Protein AF-A0A563DXZ1-F1 (afdb_monomer)

Structure (mmCIF, N/CA/C/O backbone):
data_AF-A0A563DXZ1-F1
#
_entry.id   AF-A0A563DXZ1-F1
#
loop_
_atom_site.group_PDB
_atom_site.id
_atom_site.type_symbol
_atom_site.label_atom_id
_atom_site.label_alt_id
_atom_site.label_comp_id
_atom_site.label_asym_id
_atom_site.label_entity_id
_atom_site.label_seq_id
_atom_site.pdbx_PDB_ins_code
_atom_site.Cartn_x
_atom_site.Cartn_y
_atom_site.Cartn_z
_atom_site.occupancy
_atom_site.B_iso_or_equiv
_atom_site.auth_seq_id
_atom_site.auth_comp_id
_atom_site.auth_asym_id
_atom_site.auth_atom_id
_atom_site.pdbx_PDB_model_num
ATOM 1 N N . MET A 1 1 ? -11.165 42.231 35.401 1.00 38.28 1 MET A N 1
ATOM 2 C CA . MET A 1 1 ? -12.003 41.181 34.777 1.00 38.28 1 MET A CA 1
ATOM 3 C C . MET A 1 1 ? -12.824 41.811 33.664 1.00 38.28 1 MET A C 1
ATOM 5 O O . MET A 1 1 ? -13.163 42.976 33.839 1.00 38.28 1 MET A O 1
ATOM 9 N N . PRO A 1 2 ? -13.247 41.062 32.632 1.00 51.25 2 PRO A N 1
ATOM 10 C CA . PRO A 1 2 ? -12.665 39.849 32.038 1.00 51.25 2 PRO A CA 1
ATOM 11 C C . PRO A 1 2 ? -12.010 40.257 30.677 1.00 51.25 2 PRO A C 1
ATOM 13 O O . PRO A 1 2 ? -11.579 41.401 30.588 1.00 51.25 2 PRO A O 1
ATOM 16 N N . SER A 1 3 ? -11.767 39.468 29.620 1.00 45.84 3 SER A N 1
ATOM 17 C CA . SER A 1 3 ? -11.986 38.044 29.309 1.00 45.84 3 SER A CA 1
ATOM 18 C C . SER A 1 3 ? -10.831 37.506 28.436 1.00 45.84 3 SER A C 1
ATOM 20 O O . SER A 1 3 ? -10.206 38.265 27.702 1.00 45.84 3 SER A O 1
ATOM 22 N N . SER A 1 4 ? -10.603 36.188 28.429 1.00 60.31 4 SER A N 1
ATOM 23 C CA . SER A 1 4 ? -9.683 35.483 27.513 1.00 60.31 4 SER A CA 1
ATOM 24 C C . SER A 1 4 ? -10.476 34.691 26.465 1.00 60.31 4 SER A C 1
ATOM 26 O O . SER A 1 4 ? -11.254 33.826 26.856 1.00 60.31 4 SER A O 1
ATOM 28 N N . TRP A 1 5 ? -10.350 35.010 25.167 1.00 53.88 5 TRP A N 1
ATOM 29 C CA . TRP A 1 5 ? -11.161 34.392 24.088 1.00 53.88 5 TRP A CA 1
ATOM 30 C C . TRP A 1 5 ? -10.350 33.904 22.866 1.00 53.88 5 TRP A C 1
ATOM 32 O O . TRP A 1 5 ? -10.922 33.321 21.952 1.00 53.88 5 TRP A O 1
ATOM 42 N N . ARG A 1 6 ? -9.020 34.087 22.821 1.00 53.34 6 ARG A N 1
ATOM 43 C CA . ARG A 1 6 ? -8.163 33.564 21.729 1.00 53.34 6 ARG A CA 1
ATOM 44 C C . ARG A 1 6 ? -7.495 32.251 22.132 1.00 53.34 6 ARG A C 1
ATOM 46 O O . ARG A 1 6 ? -6.278 32.150 22.229 1.00 53.34 6 ARG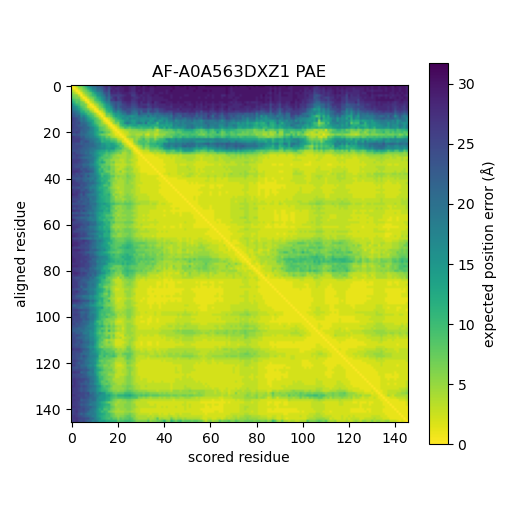 A O 1
ATOM 53 N N . SER A 1 7 ? -8.348 31.267 22.393 1.00 48.84 7 SER A N 1
ATOM 54 C CA . SER A 1 7 ? -7.990 29.891 22.721 1.00 48.84 7 SER A CA 1
ATOM 55 C C . SER A 1 7 ? -8.317 28.991 21.526 1.00 48.84 7 SER A C 1
ATOM 57 O O . SER A 1 7 ? -9.420 29.071 20.999 1.00 48.84 7 SER A O 1
ATOM 59 N N . TRP A 1 8 ? -7.369 28.139 21.128 1.00 49.16 8 TRP A N 1
ATOM 60 C CA . TRP A 1 8 ? -7.584 26.965 20.268 1.00 49.16 8 TRP A CA 1
ATOM 61 C C . TRP A 1 8 ? -8.259 27.179 18.899 1.00 49.16 8 TRP A C 1
ATOM 63 O O . TRP A 1 8 ? -9.400 26.793 18.663 1.00 49.16 8 TRP A O 1
ATOM 73 N N . LEU A 1 9 ? -7.451 27.608 17.927 1.00 45.09 9 LEU A N 1
ATOM 74 C CA . LEU A 1 9 ? -7.487 26.978 16.607 1.00 45.09 9 LEU A CA 1
ATOM 75 C C . LEU A 1 9 ? -6.226 26.113 16.487 1.00 45.09 9 LEU A C 1
ATOM 77 O O . LEU A 1 9 ? -5.134 26.685 16.421 1.00 45.09 9 LEU A O 1
ATOM 81 N N . PRO A 1 10 ? -6.314 24.768 16.474 1.00 44.62 10 PRO A N 1
ATOM 82 C CA . PRO A 1 10 ? -5.196 23.979 15.987 1.00 44.62 10 PRO A CA 1
ATOM 83 C C . PRO A 1 10 ? -4.994 24.363 14.518 1.00 44.62 10 PRO A C 1
ATOM 85 O O . PRO A 1 10 ? -5.920 24.253 13.712 1.00 44.62 10 PRO A O 1
ATOM 88 N N . GLY A 1 11 ? -3.795 24.845 14.171 1.00 46.75 11 GLY A N 1
ATOM 89 C CA . GLY A 1 11 ? -3.411 25.015 12.768 1.00 46.75 11 GLY A CA 1
ATOM 90 C C . GLY A 1 11 ? -3.603 23.694 12.010 1.00 46.75 11 GLY A C 1
ATOM 91 O O . GLY A 1 11 ? -3.630 22.644 12.656 1.00 46.75 11 GLY A O 1
ATOM 92 N N . PRO A 1 12 ? -3.771 23.714 10.675 1.00 45.41 12 PRO A N 1
ATOM 93 C CA . PRO A 1 12 ? -4.142 22.528 9.908 1.00 45.41 12 PRO A CA 1
ATOM 94 C C . PRO A 1 12 ? -3.159 21.383 10.179 1.00 45.41 12 PRO A C 1
ATOM 96 O O . PRO A 1 12 ? -2.039 21.375 9.674 1.00 45.41 12 PRO A O 1
ATOM 99 N N . GLN A 1 13 ? -3.597 20.418 10.997 1.00 58.09 13 GLN A N 1
ATOM 100 C CA . GLN A 1 13 ? -2.780 19.289 11.469 1.00 58.09 13 GLN A CA 1
ATOM 101 C C . GLN A 1 13 ? -2.365 18.367 10.310 1.00 58.09 13 GLN A C 1
ATOM 103 O O . GLN A 1 13 ? -1.432 17.578 10.427 1.00 58.09 13 GLN A O 1
ATOM 108 N N . HIS A 1 14 ? -3.038 18.529 9.172 1.00 52.22 14 HIS A N 1
ATOM 109 C CA . HIS A 1 14 ? -2.765 17.894 7.899 1.00 52.22 14 HIS A CA 1
ATOM 110 C C . HIS A 1 14 ? -2.676 19.021 6.861 1.00 52.22 14 HIS A C 1
ATOM 112 O O . HIS A 1 14 ? -3.649 19.749 6.652 1.00 52.22 14 HIS A O 1
ATOM 118 N N . GLY A 1 15 ? -1.501 19.204 6.250 1.00 55.59 15 GLY A N 1
ATOM 119 C CA . GLY A 1 15 ? -1.310 20.164 5.156 1.00 55.59 15 GLY A CA 1
ATOM 120 C C . GLY A 1 15 ? -2.054 19.742 3.882 1.00 55.59 15 GLY A C 1
ATOM 121 O O . GLY A 1 15 ? -2.832 18.791 3.894 1.00 55.59 15 GLY A O 1
ATOM 122 N N . ALA A 1 16 ? -1.802 20.407 2.752 1.00 55.25 16 ALA A N 1
ATOM 123 C CA . ALA A 1 16 ? -2.338 19.941 1.469 1.00 55.25 16 ALA A CA 1
ATOM 124 C C . ALA A 1 16 ? -1.899 18.489 1.189 1.00 55.25 16 ALA A C 1
ATOM 126 O O . ALA A 1 16 ? -0.722 18.160 1.367 1.00 55.25 16 ALA A O 1
ATOM 127 N N . ALA A 1 17 ? -2.838 17.636 0.766 1.00 54.28 17 ALA A N 1
ATOM 128 C CA . ALA A 1 17 ? -2.546 16.260 0.373 1.00 54.28 17 ALA A CA 1
ATOM 129 C C . ALA A 1 17 ? -1.513 16.251 -0.766 1.00 54.28 17 ALA A C 1
ATOM 131 O O . ALA A 1 17 ? -1.605 17.042 -1.708 1.00 54.28 17 ALA A O 1
ATOM 132 N N . ARG A 1 18 ? -0.501 15.383 -0.669 1.00 60.47 18 ARG A N 1
ATOM 133 C CA . ARG A 1 18 ? 0.578 15.277 -1.662 1.00 60.47 18 ARG A CA 1
ATOM 134 C C . ARG A 1 18 ? 0.446 13.946 -2.394 1.00 60.47 18 ARG A C 1
ATOM 136 O O . ARG A 1 18 ? 0.617 12.897 -1.786 1.00 60.47 18 ARG A O 1
ATOM 143 N N . GLY A 1 19 ? 0.163 14.003 -3.694 1.00 66.75 19 GLY A N 1
ATOM 144 C CA . GLY A 1 19 ? 0.018 12.833 -4.567 1.00 66.75 19 GLY A CA 1
ATOM 145 C C . GLY A 1 19 ? -1.438 12.493 -4.885 1.00 66.75 19 GLY A C 1
ATOM 146 O O . GLY A 1 19 ? -1.845 12.622 -6.034 1.00 66.75 19 GLY A O 1
ATOM 147 N N . MET A 1 20 ? -2.228 12.101 -3.882 1.00 73.12 20 MET A N 1
ATOM 148 C CA . MET A 1 20 ? -3.626 11.683 -4.055 1.00 73.12 20 MET A CA 1
ATOM 149 C C . MET A 1 20 ? -4.519 12.273 -2.959 1.00 73.12 20 MET A C 1
ATOM 151 O O . MET A 1 20 ? -4.123 12.338 -1.798 1.00 73.12 20 MET A O 1
ATOM 155 N N . ALA A 1 21 ? -5.740 12.662 -3.329 1.00 79.56 21 ALA A N 1
ATOM 156 C CA . ALA A 1 21 ? -6.805 13.016 -2.399 1.00 79.56 21 ALA A CA 1
ATOM 157 C C . ALA A 1 21 ? -8.110 12.345 -2.842 1.00 79.56 21 ALA A C 1
ATOM 159 O O . ALA A 1 21 ? -8.436 12.348 -4.030 1.00 79.56 21 ALA A O 1
ATOM 160 N N . VAL A 1 22 ? -8.849 11.783 -1.890 1.00 77.25 22 VAL A N 1
ATOM 161 C CA . VAL A 1 22 ? -10.132 11.113 -2.103 1.00 77.25 22 VAL A CA 1
ATOM 162 C C . VAL A 1 22 ? -11.221 11.882 -1.360 1.00 77.25 22 VAL A C 1
ATOM 164 O O . VAL A 1 22 ? -11.110 12.125 -0.159 1.00 77.25 22 VAL A O 1
ATOM 167 N N . PHE A 1 23 ? -12.291 12.245 -2.066 1.00 74.88 23 PHE A N 1
ATOM 168 C CA . PHE A 1 23 ? -13.436 12.959 -1.504 1.00 74.88 23 PHE A CA 1
ATOM 169 C C . PHE A 1 23 ? -14.735 12.231 -1.846 1.00 74.88 23 PHE A C 1
ATOM 171 O O . PHE A 1 23 ? -14.958 11.853 -2.994 1.00 74.88 23 PHE A O 1
ATOM 178 N N . GLY A 1 24 ? -15.596 12.055 -0.844 1.00 67.19 24 GLY A N 1
ATOM 179 C CA . GLY A 1 24 ? -16.946 11.519 -1.021 1.00 67.19 24 GLY A CA 1
ATOM 180 C C . GLY A 1 24 ? -17.979 12.637 -1.190 1.00 67.19 24 GLY A C 1
ATOM 181 O O . GLY A 1 24 ? -17.675 13.791 -0.874 1.00 67.19 24 GLY A O 1
ATOM 182 N N . PRO A 1 25 ? -19.226 12.316 -1.590 1.00 59.41 25 PRO A N 1
ATOM 183 C CA . PRO A 1 25 ? -20.311 13.299 -1.721 1.00 59.41 25 PRO A CA 1
ATOM 184 C C . PRO A 1 25 ? -20.564 14.122 -0.446 1.00 59.41 25 PRO A C 1
ATOM 186 O O . PRO A 1 25 ? -21.023 15.258 -0.517 1.00 59.41 25 PRO A O 1
ATOM 189 N N . SER A 1 26 ? -20.230 13.554 0.716 1.00 63.31 26 SER A N 1
ATOM 190 C CA . SER A 1 26 ? -20.397 14.150 2.047 1.00 63.31 26 SER A CA 1
ATOM 191 C C . SER A 1 26 ? -19.119 14.798 2.608 1.00 63.31 26 SER A C 1
ATOM 193 O O . SER A 1 26 ? -19.076 15.128 3.790 1.00 63.31 26 SER A O 1
ATOM 195 N N . GLY A 1 27 ? -18.036 14.892 1.824 1.00 63.78 27 GLY A N 1
ATOM 196 C CA . GLY A 1 27 ? -16.708 15.322 2.296 1.00 63.78 27 GLY A CA 1
ATOM 197 C C . GLY A 1 27 ? -15.949 14.286 3.144 1.00 63.78 27 GLY A C 1
ATOM 198 O O . GLY A 1 27 ? -14.798 14.511 3.502 1.00 63.78 27 GLY A O 1
ATOM 199 N N . ASN A 1 28 ? -16.563 13.136 3.425 1.00 66.38 28 ASN A N 1
ATOM 200 C CA . ASN A 1 28 ? -15.958 11.975 4.073 1.00 66.38 28 ASN A CA 1
ATOM 201 C C . ASN A 1 28 ? -16.244 10.732 3.215 1.00 66.38 28 ASN A C 1
ATOM 203 O O . ASN A 1 28 ? -17.338 10.615 2.659 1.00 66.38 28 ASN A O 1
ATOM 207 N N . VAL A 1 29 ? -15.276 9.821 3.120 1.00 79.88 29 VAL A N 1
ATOM 208 C CA . VAL A 1 29 ? -15.430 8.500 2.493 1.00 79.88 29 VAL A CA 1
ATOM 209 C C . VAL A 1 29 ? -15.278 7.469 3.600 1.00 79.88 29 VAL A C 1
ATOM 211 O O . VAL A 1 29 ? -14.321 7.541 4.373 1.00 79.88 29 VAL A O 1
ATOM 214 N N . ASP A 1 30 ? -16.225 6.539 3.715 1.00 88.00 30 ASP A N 1
ATOM 215 C CA . ASP A 1 30 ? -16.110 5.485 4.720 1.00 88.00 30 ASP A CA 1
ATOM 216 C C . ASP A 1 30 ? -14.970 4.502 4.398 1.00 88.00 30 ASP A C 1
ATOM 218 O O . ASP A 1 30 ? -14.427 4.454 3.290 1.00 88.00 30 ASP A O 1
ATOM 222 N N . SER A 1 31 ? -14.583 3.721 5.404 1.00 89.00 31 SER A N 1
ATOM 223 C CA . SER A 1 31 ? -13.443 2.812 5.318 1.00 89.00 31 SER A CA 1
ATOM 224 C C . SER A 1 31 ? -13.630 1.675 4.312 1.00 89.00 31 SER A C 1
ATOM 226 O O . SER A 1 31 ? -12.632 1.171 3.807 1.00 89.00 31 SER A O 1
ATOM 228 N N . ALA A 1 32 ? -14.869 1.267 4.013 1.00 89.94 32 ALA A N 1
ATOM 229 C CA . ALA A 1 32 ? -15.154 0.196 3.060 1.00 89.94 32 ALA A CA 1
ATOM 230 C C . ALA A 1 32 ? -15.087 0.711 1.616 1.00 89.94 32 ALA A C 1
ATOM 232 O O . ALA A 1 32 ? -14.444 0.085 0.777 1.00 89.94 32 ALA A O 1
ATOM 233 N N . GLN A 1 33 ? -15.652 1.893 1.348 1.00 90.62 33 GLN A N 1
ATOM 234 C CA . GLN A 1 33 ? -15.497 2.585 0.064 1.00 90.62 33 GLN A CA 1
ATOM 235 C C . GLN A 1 33 ? -14.026 2.920 -0.234 1.00 90.62 33 GLN A C 1
ATOM 237 O O . GLN A 1 33 ? -13.580 2.762 -1.368 1.00 90.62 33 GLN A O 1
ATOM 242 N N . LEU A 1 34 ? -13.249 3.340 0.774 1.00 92.44 34 LEU A N 1
ATOM 243 C CA . LEU A 1 34 ? -11.802 3.529 0.614 1.00 92.44 34 LEU A CA 1
ATOM 244 C C . LEU A 1 34 ? -11.065 2.208 0.375 1.00 92.44 34 LEU A C 1
ATOM 246 O O . LEU A 1 34 ? -10.171 2.175 -0.464 1.00 92.44 34 LEU A O 1
ATOM 250 N N . PHE A 1 35 ? -11.422 1.132 1.081 1.00 93.75 35 PHE A N 1
ATOM 251 C CA . PHE A 1 35 ? -10.795 -0.177 0.885 1.00 93.75 35 PHE A CA 1
ATOM 252 C C . PHE A 1 35 ? -10.998 -0.705 -0.537 1.00 93.75 35 PHE A C 1
ATOM 254 O O . PHE A 1 35 ? -10.020 -1.087 -1.175 1.00 93.75 35 PHE A O 1
ATOM 261 N N . ASP A 1 36 ? -12.230 -0.658 -1.051 1.00 92.31 36 ASP A N 1
ATOM 262 C CA . ASP A 1 36 ? -12.529 -1.023 -2.439 1.00 92.31 36 ASP A CA 1
ATOM 263 C C . ASP A 1 36 ? -11.732 -0.146 -3.417 1.00 92.31 36 ASP A C 1
ATOM 265 O O . ASP A 1 36 ? -10.935 -0.654 -4.207 1.00 92.31 36 ASP A O 1
ATOM 269 N N . LEU A 1 37 ? -11.839 1.183 -3.287 1.00 92.12 37 LEU A N 1
ATOM 270 C CA . LEU A 1 37 ? -11.168 2.129 -4.179 1.00 92.12 37 LEU A CA 1
ATOM 271 C C . LEU A 1 37 ? -9.645 1.928 -4.237 1.00 92.12 37 LEU A C 1
ATOM 273 O O . LEU A 1 37 ? -9.082 1.929 -5.334 1.00 92.12 37 LEU A O 1
ATOM 277 N N . MET A 1 38 ? -8.992 1.772 -3.081 1.00 92.69 38 MET A N 1
ATOM 278 C CA . MET A 1 38 ? -7.539 1.606 -2.981 1.00 92.69 38 MET A CA 1
ATOM 279 C C . MET A 1 38 ? -7.083 0.190 -3.367 1.00 92.69 38 MET A C 1
ATOM 281 O O . MET A 1 38 ? -5.984 0.030 -3.892 1.00 92.69 38 MET A O 1
ATOM 285 N N . GLY A 1 39 ? -7.913 -0.837 -3.146 1.00 91.31 39 GLY A N 1
ATOM 286 C CA . GLY A 1 39 ? -7.576 -2.240 -3.401 1.00 91.31 39 GLY A CA 1
ATOM 287 C C . GLY A 1 39 ? -7.641 -2.682 -4.864 1.00 91.31 39 GLY A C 1
ATOM 288 O O . GLY A 1 39 ? -7.038 -3.708 -5.200 1.00 91.31 39 GLY A O 1
ATOM 289 N N . ARG A 1 40 ? -8.309 -1.912 -5.740 1.00 92.88 40 ARG A N 1
ATOM 290 C CA . ARG A 1 40 ? -8.429 -2.236 -7.175 1.00 92.88 40 ARG A CA 1
ATOM 291 C C . ARG A 1 40 ? -7.066 -2.441 -7.842 1.00 92.88 40 ARG A C 1
ATOM 293 O O . ARG A 1 40 ? -6.852 -3.503 -8.423 1.00 92.88 40 ARG A O 1
ATOM 300 N N . CYS A 1 41 ? -6.147 -1.476 -7.698 1.00 94.81 41 CYS A N 1
ATOM 301 C CA . CYS A 1 41 ? -4.754 -1.552 -8.177 1.00 94.81 41 CYS A CA 1
ATOM 302 C C . CYS A 1 41 ? -4.630 -2.166 -9.591 1.00 94.81 41 CYS A C 1
ATOM 304 O O . CYS A 1 41 ? -3.915 -3.147 -9.807 1.00 94.81 41 CYS A O 1
ATOM 306 N N . GLU A 1 42 ? -5.415 -1.647 -10.539 1.00 93.81 4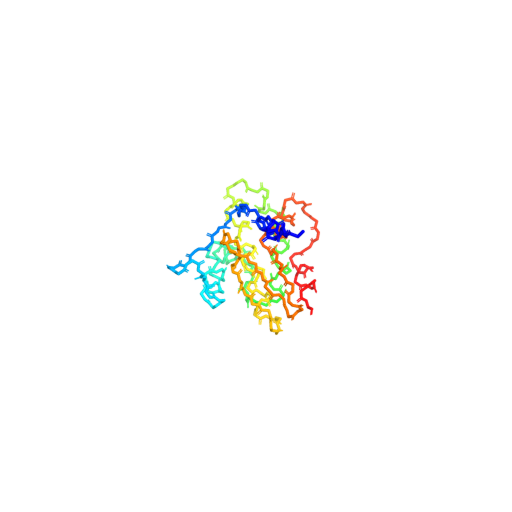2 GLU A N 1
ATOM 307 C CA . GLU A 1 42 ? -5.650 -2.291 -11.836 1.00 93.81 42 GLU A CA 1
ATOM 308 C C . GLU A 1 42 ? -4.384 -2.357 -12.699 1.00 93.81 42 GLU A C 1
ATOM 310 O O . GLU A 1 42 ? -4.125 -3.389 -13.321 1.00 93.81 42 GLU A O 1
ATOM 315 N N . ALA A 1 43 ? -3.562 -1.302 -12.714 1.00 92.94 43 ALA A N 1
ATOM 316 C CA . ALA A 1 43 ? -2.342 -1.267 -13.518 1.00 92.94 43 ALA A CA 1
ATOM 317 C C . ALA A 1 43 ? -1.236 -2.164 -12.933 1.00 92.94 43 ALA A C 1
ATOM 319 O O . ALA A 1 43 ? -0.506 -2.811 -13.685 1.00 92.94 43 ALA A O 1
ATOM 320 N N . LEU A 1 44 ? -1.134 -2.240 -11.606 1.00 95.12 44 LEU A N 1
ATOM 321 C CA . LEU A 1 44 ? -0.194 -3.068 -10.861 1.00 95.12 44 LEU A CA 1
ATOM 322 C C . LEU A 1 44 ? -0.575 -4.545 -10.957 1.00 95.12 44 LEU A C 1
ATOM 324 O O . LEU A 1 44 ? 0.294 -5.369 -11.224 1.00 95.12 44 LEU A O 1
ATOM 328 N N . ARG A 1 45 ? -1.863 -4.890 -10.816 1.00 95.44 45 ARG A N 1
ATOM 329 C CA . ARG A 1 45 ? -2.354 -6.262 -11.033 1.00 95.44 45 ARG A CA 1
ATOM 330 C C . ARG A 1 45 ? -2.242 -6.678 -12.501 1.00 95.44 45 ARG A C 1
ATOM 332 O O . ARG A 1 45 ? -1.934 -7.836 -12.774 1.00 95.44 45 ARG A O 1
ATOM 339 N N . ALA A 1 46 ? -2.434 -5.764 -13.457 1.00 94.88 46 ALA A N 1
ATOM 340 C CA . ALA A 1 46 ? -2.149 -6.039 -14.865 1.00 94.88 46 ALA A CA 1
ATOM 341 C C . ALA A 1 46 ? -0.659 -6.355 -15.072 1.00 94.88 46 ALA A C 1
ATOM 343 O O . ALA A 1 46 ? -0.336 -7.466 -15.490 1.00 94.88 46 ALA A O 1
ATOM 344 N N . TRP A 1 47 ? 0.226 -5.435 -14.671 1.00 94.50 47 TRP A N 1
ATOM 345 C CA . TRP A 1 47 ? 1.678 -5.589 -14.763 1.00 94.50 47 TRP A CA 1
ATOM 346 C C . TRP A 1 47 ? 2.176 -6.868 -14.069 1.00 94.50 47 TRP A C 1
ATOM 348 O O . TRP A 1 47 ? 2.977 -7.602 -14.643 1.00 94.50 47 TRP A O 1
ATOM 358 N N . ALA A 1 48 ? 1.666 -7.183 -12.876 1.00 94.44 48 ALA A N 1
ATOM 359 C CA . ALA A 1 48 ? 2.076 -8.351 -12.105 1.00 94.44 48 ALA A CA 1
ATOM 360 C C . ALA A 1 48 ? 1.770 -9.668 -12.831 1.00 94.44 48 ALA A C 1
ATOM 362 O O . ALA A 1 48 ? 2.651 -10.523 -12.925 1.00 94.44 48 ALA A O 1
ATOM 363 N N . ARG A 1 49 ? 0.571 -9.809 -13.422 1.00 95.12 49 ARG A N 1
ATOM 364 C CA . ARG A 1 49 ? 0.224 -10.980 -14.251 1.00 95.12 49 ARG A CA 1
ATOM 365 C C . ARG A 1 49 ? 1.166 -11.117 -15.445 1.00 95.12 49 ARG A C 1
ATOM 367 O O . ARG A 1 49 ? 1.661 -12.212 -15.692 1.00 95.12 49 ARG A O 1
ATOM 374 N N . ASP A 1 50 ? 1.448 -10.012 -16.134 1.00 94.25 50 ASP A N 1
ATOM 375 C CA . ASP A 1 50 ? 2.310 -9.998 -17.323 1.00 94.25 50 ASP A CA 1
ATOM 376 C C . ASP A 1 50 ? 3.777 -10.352 -16.986 1.00 94.25 50 ASP A C 1
ATOM 378 O O . ASP A 1 50 ? 4.504 -10.860 -17.837 1.00 94.25 50 ASP A O 1
ATOM 382 N N . HIS A 1 51 ? 4.206 -10.138 -15.734 1.00 91.81 51 HIS A N 1
ATOM 383 C CA . HIS A 1 51 ? 5.577 -10.366 -15.251 1.00 91.81 51 HIS A CA 1
ATOM 384 C C . HIS A 1 51 ? 5.723 -11.567 -14.293 1.00 91.81 51 HIS A C 1
ATOM 386 O O . HIS A 1 51 ? 6.793 -11.757 -13.696 1.00 91.81 51 HIS A O 1
ATOM 392 N N . GLY A 1 52 ? 4.671 -12.380 -14.137 1.00 93.44 52 GLY A N 1
ATOM 393 C CA . GLY A 1 52 ? 4.668 -13.591 -13.308 1.00 93.44 52 GLY A CA 1
ATOM 394 C C . GLY A 1 52 ? 4.748 -13.347 -11.795 1.00 93.44 52 GLY A C 1
ATOM 395 O O . GLY A 1 52 ? 5.265 -14.197 -11.074 1.00 93.44 52 GLY A O 1
ATOM 396 N N . VAL A 1 53 ? 4.279 -12.195 -11.310 1.00 94.25 53 VAL A N 1
ATOM 397 C CA . VAL A 1 53 ? 4.215 -11.847 -9.880 1.00 94.25 53 VAL A CA 1
ATOM 398 C C . VAL A 1 53 ? 2.813 -12.151 -9.345 1.00 94.25 53 VAL A C 1
ATOM 400 O O . VAL A 1 53 ? 1.812 -11.731 -9.925 1.00 94.25 53 VAL A O 1
ATOM 403 N N . VAL A 1 54 ? 2.730 -12.873 -8.225 1.00 95.19 54 VAL A N 1
ATOM 404 C CA . VAL A 1 54 ? 1.455 -13.205 -7.570 1.00 95.19 54 VAL A CA 1
ATOM 405 C C . VAL A 1 54 ? 1.075 -12.099 -6.587 1.00 95.19 54 VAL A C 1
ATOM 407 O O . VAL A 1 54 ? 1.805 -11.837 -5.635 1.00 95.19 54 VAL A O 1
ATOM 410 N N . LEU A 1 55 ? -0.084 -11.475 -6.814 1.00 96.56 55 LEU A N 1
ATOM 411 C CA . LEU A 1 55 ? -0.696 -10.489 -5.920 1.00 96.56 55 LEU A CA 1
ATOM 412 C C . LEU A 1 55 ? -2.018 -11.048 -5.377 1.00 96.56 55 LEU A C 1
ATOM 414 O O . LEU A 1 55 ? -3.069 -10.893 -6.001 1.00 96.56 55 LEU A O 1
ATOM 418 N N . ASP A 1 56 ? -1.931 -11.748 -4.245 1.00 96.31 56 ASP A N 1
ATOM 419 C CA . ASP A 1 56 ? -3.023 -12.469 -3.572 1.00 96.31 56 ASP A CA 1
ATOM 420 C C . ASP A 1 56 ? -3.544 -11.761 -2.306 1.00 96.31 56 ASP A C 1
ATOM 422 O O . ASP A 1 56 ? -4.250 -12.361 -1.498 1.00 96.31 56 ASP A O 1
ATOM 426 N N . ASP A 1 57 ? -3.170 -10.492 -2.120 1.00 96.56 57 ASP A N 1
ATOM 427 C CA . ASP A 1 57 ? -3.505 -9.652 -0.966 1.00 96.56 57 ASP A CA 1
ATOM 428 C C . ASP A 1 57 ? -3.001 -10.200 0.397 1.00 96.56 57 ASP A C 1
ATOM 430 O O . ASP A 1 57 ? -3.369 -9.691 1.461 1.00 96.56 57 ASP A O 1
ATOM 434 N N . THR A 1 58 ? -2.086 -11.183 0.387 1.00 96.56 58 THR A N 1
ATOM 435 C CA . THR A 1 58 ? -1.379 -11.687 1.581 1.00 96.56 58 THR A CA 1
ATOM 436 C C . THR A 1 58 ? -0.037 -10.973 1.807 1.00 96.56 58 THR A C 1
ATOM 438 O O . THR A 1 58 ? 0.539 -10.417 0.865 1.00 96.56 58 THR A O 1
ATOM 441 N N . PRO A 1 59 ? 0.560 -11.042 3.015 1.00 96.50 59 PRO A N 1
ATOM 442 C CA . PRO A 1 59 ? 1.887 -10.475 3.276 1.00 96.50 59 PRO A CA 1
ATOM 443 C C . PRO A 1 59 ? 3.007 -11.087 2.422 1.00 96.50 59 PRO A C 1
ATOM 445 O O . PRO A 1 59 ? 4.014 -10.425 2.182 1.00 96.50 59 PRO A O 1
ATOM 448 N N . GLY A 1 60 ? 2.837 -12.323 1.929 1.00 95.62 60 GLY A N 1
ATOM 449 C CA . GLY A 1 60 ? 3.817 -12.986 1.063 1.00 95.62 60 GLY A CA 1
ATOM 450 C C . GLY A 1 60 ? 3.978 -12.293 -0.293 1.00 95.62 60 GLY A C 1
ATOM 451 O O . GLY A 1 60 ? 5.098 -12.144 -0.782 1.00 95.62 60 GLY A O 1
ATOM 452 N N . SER A 1 61 ? 2.881 -11.781 -0.858 1.00 96.19 61 SER A N 1
ATOM 453 C CA . SER A 1 61 ? 2.902 -11.045 -2.130 1.00 96.19 61 SER A CA 1
ATOM 454 C C . SER A 1 61 ? 3.740 -9.760 -2.095 1.00 96.19 61 SER A C 1
ATOM 456 O O . SER A 1 61 ? 4.288 -9.357 -3.120 1.00 96.19 61 SER A O 1
ATOM 458 N N . LEU A 1 62 ? 3.902 -9.134 -0.920 1.00 96.69 62 LEU A N 1
ATOM 459 C CA . LEU A 1 62 ? 4.735 -7.938 -0.765 1.00 96.69 62 LEU A CA 1
ATOM 460 C C . LEU A 1 62 ? 6.212 -8.240 -1.038 1.00 96.69 62 LEU A C 1
ATOM 462 O O . LEU A 1 62 ? 6.875 -7.435 -1.685 1.00 96.69 62 LEU A O 1
ATOM 466 N N . ALA A 1 63 ? 6.707 -9.409 -0.618 1.00 92.44 63 ALA A N 1
ATOM 467 C CA . ALA A 1 63 ? 8.085 -9.823 -0.875 1.00 92.44 63 ALA A CA 1
ATOM 468 C C . ALA A 1 63 ? 8.336 -10.069 -2.375 1.00 92.44 63 ALA A C 1
ATOM 470 O O . ALA A 1 63 ? 9.316 -9.570 -2.923 1.00 92.44 63 ALA A O 1
ATOM 471 N N . GLY A 1 64 ? 7.410 -10.750 -3.061 1.00 92.00 64 GLY A N 1
ATOM 472 C CA . GLY A 1 64 ? 7.486 -10.947 -4.516 1.00 92.00 64 GLY A CA 1
ATOM 473 C C . GLY A 1 64 ? 7.372 -9.644 -5.321 1.00 92.00 64 GLY A C 1
ATOM 474 O O . GLY A 1 64 ? 7.873 -9.558 -6.442 1.00 92.00 64 GLY A O 1
ATOM 475 N N . LEU A 1 65 ? 6.748 -8.608 -4.749 1.00 93.56 65 LEU A N 1
ATOM 476 C CA . LEU A 1 65 ? 6.724 -7.267 -5.326 1.00 93.56 65 LEU A CA 1
ATOM 477 C C . LEU A 1 65 ? 8.034 -6.502 -5.051 1.00 93.56 65 LEU A C 1
ATOM 479 O O . LEU A 1 65 ? 8.580 -5.909 -5.982 1.00 93.56 65 LEU A O 1
ATOM 483 N N . ASP A 1 66 ? 8.577 -6.562 -3.827 1.00 92.94 66 ASP A N 1
ATOM 484 C CA . ASP A 1 66 ? 9.884 -5.984 -3.459 1.00 92.94 66 ASP A CA 1
ATOM 485 C C . ASP A 1 66 ? 11.016 -6.464 -4.395 1.00 92.94 66 ASP A C 1
ATOM 487 O O . ASP A 1 66 ? 11.830 -5.646 -4.819 1.00 92.94 66 ASP A O 1
ATOM 491 N N . GLU A 1 67 ? 11.026 -7.743 -4.798 1.00 90.88 67 GLU A N 1
ATOM 492 C CA . GLU A 1 67 ? 11.999 -8.316 -5.756 1.00 90.88 67 GLU A CA 1
ATOM 493 C C . GLU A 1 67 ? 12.033 -7.619 -7.128 1.00 90.88 67 GLU A C 1
ATOM 495 O O . GLU A 1 67 ? 13.013 -7.742 -7.866 1.00 90.88 67 GLU A O 1
ATOM 500 N N . ARG A 1 68 ? 10.955 -6.926 -7.512 1.00 91.31 68 ARG A N 1
ATOM 501 C CA . ARG A 1 68 ? 10.804 -6.316 -8.842 1.00 91.31 68 ARG A CA 1
ATOM 502 C C . ARG A 1 68 ? 10.727 -4.794 -8.806 1.00 91.31 68 ARG A C 1
ATOM 504 O O . ARG A 1 68 ? 11.115 -4.165 -9.790 1.00 91.31 68 ARG A O 1
ATOM 511 N N . VAL A 1 69 ? 10.242 -4.213 -7.703 1.00 88.44 69 VAL A N 1
ATOM 512 C CA . VAL A 1 69 ? 10.044 -2.761 -7.526 1.00 88.44 69 VAL A CA 1
ATOM 513 C C . VAL A 1 69 ? 11.289 -1.963 -7.889 1.00 88.44 69 VAL A C 1
ATOM 515 O O . VAL A 1 69 ? 11.166 -0.954 -8.572 1.00 88.44 69 VAL A O 1
ATOM 518 N N . ASP A 1 70 ? 12.476 -2.419 -7.491 1.00 85.94 70 ASP A N 1
ATOM 519 C CA . ASP A 1 70 ? 13.727 -1.690 -7.738 1.00 85.94 70 ASP A CA 1
ATOM 520 C C . ASP A 1 70 ? 14.158 -1.655 -9.210 1.00 85.94 70 ASP A C 1
ATOM 522 O O . ASP A 1 70 ? 14.941 -0.788 -9.591 1.00 85.94 70 ASP A O 1
ATOM 526 N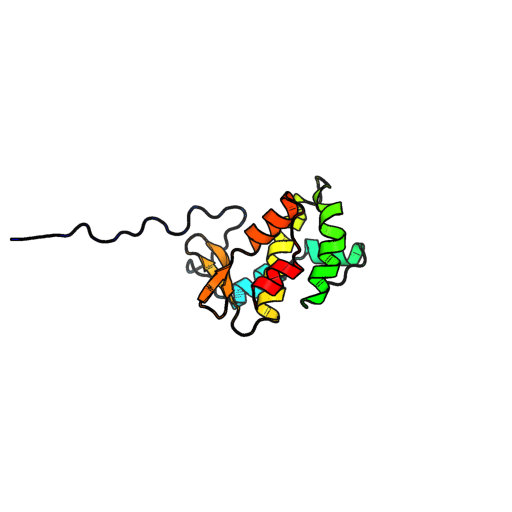 N . VAL A 1 71 ? 13.641 -2.569 -10.038 1.00 85.94 71 VAL A N 1
ATOM 527 C CA . VAL A 1 71 ? 13.932 -2.623 -11.476 1.00 85.94 71 VAL A CA 1
ATOM 528 C C . VAL A 1 71 ? 12.982 -1.706 -12.240 1.00 85.94 71 VAL A C 1
ATOM 530 O O . VAL A 1 71 ? 13.433 -0.792 -12.926 1.00 85.94 71 VAL A O 1
ATOM 533 N N . TRP A 1 72 ? 11.666 -1.898 -12.087 1.00 86.06 72 TRP A N 1
ATOM 534 C CA . TRP A 1 72 ? 10.685 -1.136 -12.867 1.00 86.06 72 TRP A CA 1
ATOM 535 C C . TRP A 1 72 ? 10.479 0.296 -12.357 1.00 86.06 72 TRP A C 1
ATOM 537 O O . TRP A 1 72 ? 9.983 1.142 -13.101 1.00 86.06 72 TRP A O 1
ATOM 547 N N . SER A 1 73 ? 10.866 0.622 -11.116 1.00 85.31 73 SER A N 1
ATOM 548 C CA . SER A 1 73 ? 10.802 2.006 -10.620 1.00 85.31 73 SER A CA 1
ATOM 549 C C . SER A 1 73 ? 11.771 2.947 -11.335 1.00 85.31 73 SER A C 1
ATOM 551 O O . SER A 1 73 ? 11.491 4.143 -11.432 1.00 85.31 73 SER A O 1
ATOM 553 N N . ALA A 1 74 ? 12.874 2.408 -11.863 1.00 84.06 74 ALA A N 1
ATOM 554 C CA . ALA A 1 74 ? 13.839 3.138 -12.675 1.00 84.06 74 ALA A CA 1
ATOM 555 C C . ALA A 1 74 ? 13.356 3.366 -14.122 1.00 84.06 74 ALA A C 1
ATOM 557 O O . ALA A 1 74 ? 13.930 4.194 -14.830 1.00 84.06 74 ALA A O 1
ATOM 558 N N . GLU A 1 75 ? 12.309 2.664 -14.571 1.00 84.81 75 GLU A N 1
ATOM 559 C CA . GLU A 1 75 ? 11.743 2.817 -15.912 1.00 84.81 75 GLU A CA 1
ATOM 560 C C . GLU A 1 75 ? 10.831 4.061 -15.980 1.00 84.81 75 GLU A C 1
ATOM 562 O O . GLU A 1 75 ? 9.793 4.087 -15.305 1.00 84.81 75 GLU A O 1
ATOM 567 N N . PRO A 1 76 ? 11.157 5.086 -16.801 1.00 78.19 76 PRO A N 1
ATOM 568 C CA . PRO A 1 76 ? 10.476 6.387 -16.766 1.00 78.19 76 PRO A CA 1
ATOM 569 C C . PRO A 1 76 ? 8.958 6.341 -16.983 1.00 78.19 76 PRO A C 1
ATOM 571 O O . PRO A 1 76 ? 8.234 7.135 -16.385 1.00 78.19 76 PRO A O 1
ATOM 574 N N . ASP A 1 77 ? 8.476 5.403 -17.802 1.00 80.06 77 ASP A N 1
ATOM 575 C CA . ASP A 1 77 ? 7.058 5.278 -18.164 1.00 80.06 77 ASP A CA 1
ATOM 576 C C . ASP A 1 77 ? 6.266 4.334 -17.236 1.00 80.06 77 ASP A C 1
ATOM 578 O O . ASP A 1 77 ? 5.030 4.347 -17.235 1.00 80.06 77 ASP A O 1
ATOM 582 N N . ILE A 1 78 ? 6.954 3.506 -16.436 1.00 81.44 78 ILE A N 1
ATOM 583 C CA . ILE A 1 78 ? 6.330 2.498 -15.560 1.00 81.44 78 ILE A CA 1
ATOM 584 C C . ILE A 1 78 ? 6.349 2.954 -14.099 1.00 81.44 78 ILE A C 1
ATOM 586 O O . ILE A 1 78 ? 5.300 2.935 -13.446 1.00 81.44 78 ILE A O 1
ATOM 590 N N . GLY A 1 79 ? 7.500 3.422 -13.606 1.00 82.25 79 GLY A N 1
ATOM 591 C CA . GLY A 1 79 ? 7.710 3.856 -12.222 1.00 82.25 79 GLY A CA 1
ATOM 592 C C . GLY A 1 79 ? 6.637 4.824 -11.702 1.00 82.25 79 GLY A C 1
ATOM 593 O O . GLY A 1 79 ? 5.958 4.504 -10.720 1.00 82.25 79 GLY A O 1
ATOM 594 N N . PRO A 1 80 ? 6.402 5.974 -12.369 1.00 77.62 80 PRO A N 1
ATOM 595 C CA . PRO A 1 80 ? 5.393 6.948 -11.949 1.00 77.62 80 PRO A CA 1
ATOM 596 C C . PRO A 1 80 ? 3.956 6.413 -12.003 1.00 77.62 80 PRO A C 1
ATOM 598 O O . PRO A 1 80 ? 3.130 6.786 -11.170 1.00 77.62 80 PRO A O 1
ATOM 601 N N . ARG A 1 81 ? 3.649 5.531 -12.965 1.00 78.31 81 ARG A N 1
ATOM 602 C CA . ARG A 1 81 ? 2.303 4.974 -13.156 1.00 78.31 81 ARG A CA 1
ATOM 603 C C . ARG A 1 81 ? 1.943 4.001 -12.035 1.00 78.31 81 ARG A C 1
ATOM 605 O O . ARG A 1 81 ? 0.880 4.137 -11.435 1.00 78.31 81 ARG A O 1
ATOM 612 N N . LEU A 1 82 ? 2.831 3.051 -11.743 1.00 88.81 82 LEU A N 1
ATOM 613 C CA . LEU A 1 82 ? 2.583 1.984 -10.768 1.00 88.81 82 LEU A CA 1
ATOM 614 C C . LEU A 1 82 ? 2.877 2.398 -9.318 1.00 88.81 82 LEU A C 1
ATOM 616 O O . LEU A 1 82 ? 2.287 1.839 -8.396 1.00 88.81 82 LEU A O 1
ATOM 620 N N . GLY A 1 83 ? 3.755 3.381 -9.088 1.00 86.25 83 GLY A N 1
ATOM 621 C CA . GLY A 1 83 ? 4.229 3.727 -7.742 1.00 86.25 83 GLY A CA 1
ATOM 622 C C . GLY A 1 83 ? 3.135 4.140 -6.749 1.00 86.25 83 GLY A C 1
ATOM 623 O O . GLY A 1 83 ? 3.280 3.898 -5.551 1.00 86.25 83 GLY A O 1
ATOM 624 N N . HIS A 1 84 ? 2.018 4.707 -7.222 1.00 86.69 84 HIS A N 1
ATOM 625 C CA . HIS A 1 84 ? 0.875 5.013 -6.358 1.00 86.69 84 HIS A CA 1
ATOM 626 C C . HIS A 1 84 ? 0.070 3.753 -5.990 1.00 86.69 84 HIS A C 1
ATOM 628 O O . HIS A 1 84 ? -0.324 3.592 -4.835 1.00 86.69 84 HIS A O 1
ATOM 634 N N . GLU A 1 85 ? -0.118 2.828 -6.934 1.00 93.44 85 GLU A N 1
ATOM 635 C CA . GLU A 1 85 ? -0.836 1.573 -6.695 1.00 93.44 85 GLU A CA 1
ATOM 636 C C . GLU A 1 85 ? -0.065 0.642 -5.753 1.00 93.44 85 GLU A C 1
ATOM 638 O O . GLU A 1 85 ? -0.687 -0.057 -4.966 1.00 93.44 85 GLU A O 1
ATOM 643 N N . VAL A 1 86 ? 1.273 0.696 -5.716 1.00 95.00 86 VAL A N 1
ATOM 644 C CA . VAL A 1 86 ? 2.061 -0.020 -4.689 1.00 95.00 86 VAL A CA 1
ATOM 645 C C . VAL A 1 86 ? 1.679 0.420 -3.269 1.00 95.00 86 VAL A C 1
ATOM 647 O O . VAL A 1 86 ? 1.592 -0.413 -2.368 1.00 95.00 86 VAL A O 1
ATOM 650 N N . GLY A 1 87 ? 1.412 1.714 -3.058 1.00 94.38 87 GLY A N 1
ATOM 651 C CA . GLY A 1 87 ? 0.936 2.232 -1.771 1.00 94.38 87 GLY A CA 1
ATOM 652 C C . GLY A 1 87 ? -0.485 1.774 -1.428 1.00 94.38 87 GLY A C 1
ATOM 653 O O . GLY A 1 87 ? -0.749 1.405 -0.282 1.00 94.38 87 GLY A O 1
ATOM 654 N N . GLY A 1 88 ? -1.378 1.747 -2.425 1.00 95.25 88 GLY A N 1
ATOM 655 C CA . GLY A 1 88 ? -2.739 1.217 -2.286 1.00 95.25 88 GLY A CA 1
ATOM 656 C C . GLY A 1 88 ? -2.739 -0.272 -1.947 1.00 95.25 88 GLY A C 1
ATOM 657 O O . GLY A 1 88 ? -3.333 -0.676 -0.952 1.00 95.25 88 GLY A O 1
ATOM 658 N N . TYR A 1 89 ? -1.971 -1.066 -2.693 1.00 97.31 89 TYR A N 1
ATOM 659 C CA . TYR A 1 89 ? -1.809 -2.500 -2.481 1.00 97.31 89 TYR A CA 1
ATOM 660 C C . TYR A 1 89 ? -1.238 -2.819 -1.094 1.00 97.31 89 TYR A C 1
ATOM 662 O O . TYR A 1 89 ? -1.805 -3.627 -0.363 1.00 97.31 89 TYR A O 1
ATOM 670 N N . LEU A 1 90 ? -0.171 -2.127 -0.676 1.00 97.44 90 LEU A N 1
ATOM 671 C CA . LEU A 1 90 ? 0.400 -2.265 0.666 1.00 97.44 90 LEU A CA 1
ATOM 672 C C . LEU A 1 90 ? -0.637 -1.986 1.765 1.00 97.44 90 LEU A C 1
ATOM 674 O O . LEU A 1 90 ? -0.737 -2.746 2.728 1.00 97.44 90 LEU A O 1
ATOM 678 N N . GLY A 1 91 ? -1.425 -0.915 1.627 1.00 97.44 91 GLY A N 1
ATOM 679 C CA . GLY A 1 91 ? -2.489 -0.606 2.579 1.00 97.44 91 GLY A CA 1
ATOM 680 C C . GLY A 1 91 ? -3.616 -1.642 2.580 1.00 97.44 91 GLY A C 1
ATOM 681 O O . GLY A 1 91 ? -4.116 -1.984 3.649 1.00 97.44 91 GLY A O 1
ATOM 682 N N . THR A 1 92 ? -3.961 -2.207 1.421 1.00 97.62 92 THR A N 1
ATOM 683 C CA . THR A 1 92 ? -4.917 -3.316 1.299 1.00 97.62 92 THR A CA 1
ATOM 684 C C . THR A 1 92 ? -4.412 -4.577 1.993 1.00 97.62 92 THR A C 1
ATOM 686 O O . THR A 1 92 ? -5.144 -5.134 2.804 1.00 97.62 92 THR A O 1
ATOM 689 N N . VAL A 1 93 ? -3.150 -4.978 1.796 1.00 98.25 93 VAL A N 1
ATOM 690 C CA . VAL A 1 93 ? -2.551 -6.113 2.524 1.00 98.25 93 VAL A CA 1
ATOM 691 C C . VAL A 1 93 ? -2.574 -5.875 4.040 1.00 98.25 93 VAL A C 1
ATOM 693 O O . VAL A 1 93 ? -2.927 -6.785 4.791 1.00 98.25 93 VAL A O 1
ATOM 696 N N . ILE A 1 94 ? -2.267 -4.660 4.513 1.00 98.12 94 ILE A N 1
ATOM 697 C CA . ILE A 1 94 ? -2.345 -4.327 5.947 1.00 98.12 94 ILE A CA 1
ATOM 698 C C . ILE A 1 94 ? -3.789 -4.444 6.461 1.00 98.12 94 ILE A C 1
ATOM 700 O O . ILE A 1 94 ? -4.021 -5.137 7.446 1.00 98.12 94 ILE A O 1
ATOM 704 N N . VAL A 1 95 ? -4.770 -3.815 5.806 1.00 97.94 95 VAL A N 1
ATOM 705 C CA . VAL A 1 95 ? -6.175 -3.828 6.263 1.00 97.94 95 VAL A CA 1
ATOM 706 C C . VAL A 1 95 ? -6.798 -5.229 6.197 1.00 97.94 95 VAL A C 1
ATOM 708 O O . VAL A 1 95 ? -7.588 -5.580 7.069 1.00 97.94 95 VAL A O 1
ATOM 711 N N . THR A 1 96 ? -6.409 -6.057 5.224 1.00 97.38 96 THR A N 1
ATOM 712 C CA . THR A 1 96 ? -6.878 -7.447 5.097 1.00 97.38 96 THR A CA 1
ATOM 713 C C . THR A 1 96 ? -6.316 -8.366 6.189 1.00 97.38 96 THR A C 1
ATOM 715 O O . THR A 1 96 ? -7.020 -9.264 6.645 1.00 97.38 96 THR A O 1
ATOM 718 N N . ASN A 1 97 ? -5.062 -8.164 6.619 1.00 97.69 97 ASN A N 1
ATOM 719 C CA . ASN A 1 97 ? -4.342 -9.131 7.463 1.00 97.69 97 ASN A CA 1
ATOM 720 C C . ASN A 1 97 ? -4.077 -8.658 8.908 1.00 97.69 97 ASN A C 1
ATOM 722 O O . ASN A 1 97 ? -3.698 -9.478 9.743 1.00 97.69 97 ASN A O 1
ATOM 726 N N . VAL A 1 98 ? -4.289 -7.376 9.233 1.00 97.38 98 VAL A N 1
ATOM 727 C CA . VAL A 1 98 ? -4.108 -6.820 10.587 1.00 97.38 98 VAL A CA 1
ATOM 728 C C . VAL A 1 98 ? -5.472 -6.533 11.236 1.00 97.38 98 VAL A C 1
ATOM 730 O O . VAL A 1 98 ? -6.130 -5.554 10.874 1.00 97.38 98 VAL A O 1
ATOM 733 N N . PRO A 1 99 ? -5.920 -7.332 12.227 1.00 96.44 99 PRO A N 1
ATOM 734 C CA . PRO A 1 99 ? -7.221 -7.144 12.866 1.00 96.44 99 PRO A CA 1
ATOM 735 C C . PRO A 1 99 ? -7.374 -5.759 13.504 1.00 96.44 99 PRO A C 1
ATOM 737 O O . PRO A 1 99 ? -6.631 -5.392 14.411 1.00 96.44 99 PRO A O 1
ATOM 740 N N . GLY A 1 100 ? -8.372 -4.996 13.052 1.00 95.62 100 GLY A N 1
ATOM 741 C CA . GLY A 1 100 ? -8.635 -3.634 13.528 1.00 95.62 100 GLY A CA 1
ATOM 742 C C . GLY A 1 100 ? -7.881 -2.530 12.778 1.00 95.62 100 GLY A C 1
ATOM 743 O O . GLY A 1 100 ? -8.058 -1.358 13.113 1.00 95.62 100 GLY A O 1
ATOM 744 N N . ALA A 1 101 ? -7.077 -2.866 11.762 1.00 97.31 101 ALA A N 1
ATOM 745 C CA . ALA A 1 101 ? -6.623 -1.884 10.786 1.00 97.31 101 ALA A CA 1
ATOM 746 C C . ALA A 1 101 ? -7.772 -1.500 9.835 1.00 97.31 101 ALA A C 1
ATOM 748 O O . ALA A 1 101 ? -8.605 -2.333 9.481 1.00 97.31 101 ALA A O 1
ATOM 749 N N . ALA A 1 102 ? -7.831 -0.236 9.415 1.00 97.06 102 ALA A N 1
ATOM 750 C CA . ALA A 1 102 ? -8.839 0.246 8.470 1.00 97.06 102 ALA A CA 1
ATOM 751 C C . ALA A 1 102 ? -8.331 1.442 7.657 1.00 97.06 102 ALA A C 1
ATOM 753 O O . ALA A 1 102 ? -7.579 2.275 8.167 1.00 97.06 102 ALA A O 1
ATOM 754 N N . TRP A 1 103 ? -8.793 1.584 6.415 1.00 96.38 103 TRP A N 1
ATOM 755 C CA . TRP A 1 103 ? -8.585 2.819 5.659 1.00 96.38 103 TRP A CA 1
ATOM 756 C C . TRP A 1 103 ? -9.380 3.986 6.255 1.00 96.38 103 TRP A C 1
ATOM 758 O O . TRP A 1 103 ? -10.508 3.828 6.725 1.00 96.38 103 TRP A O 1
ATOM 768 N N . ARG A 1 104 ? -8.797 5.181 6.194 1.00 94.00 104 ARG A N 1
ATOM 769 C CA . ARG A 1 104 ? -9.417 6.458 6.556 1.00 94.00 104 ARG A CA 1
ATOM 770 C C . ARG A 1 104 ? -8.895 7.544 5.618 1.00 94.00 104 ARG A C 1
ATOM 772 O O . ARG A 1 104 ? -7.714 7.558 5.293 1.00 94.00 104 ARG A O 1
ATOM 779 N N . ALA A 1 105 ? -9.749 8.491 5.244 1.00 91.56 105 ALA A N 1
ATOM 780 C CA . ALA A 1 105 ? -9.304 9.764 4.690 1.00 91.56 105 ALA A CA 1
ATOM 781 C C . ALA A 1 105 ? -9.104 10.774 5.831 1.00 91.56 105 ALA A C 1
ATOM 783 O O . ALA A 1 105 ? -9.935 10.886 6.738 1.00 91.56 105 ALA A O 1
ATOM 784 N N . TRP A 1 106 ? -8.004 11.520 5.800 1.00 89.94 106 TRP A N 1
ATOM 785 C CA . TRP A 1 106 ? -7.869 12.751 6.580 1.00 89.94 106 TRP A CA 1
ATOM 786 C C . TRP A 1 106 ? -8.808 13.849 6.035 1.00 89.94 106 TRP A C 1
ATOM 788 O O . TRP A 1 106 ? -9.275 13.745 4.902 1.00 89.94 106 TRP A O 1
ATOM 798 N N . PRO A 1 107 ? -9.073 14.942 6.783 1.00 86.12 107 PRO A N 1
ATOM 799 C CA . PRO A 1 107 ? -9.975 16.017 6.336 1.00 86.12 107 PRO A CA 1
ATOM 800 C C . PRO A 1 107 ? -9.567 16.721 5.027 1.00 86.12 107 PRO A C 1
ATOM 802 O O . PRO A 1 107 ? -10.374 17.415 4.419 1.00 86.12 107 PRO A O 1
ATOM 805 N N . ASN A 1 108 ? -8.314 16.558 4.597 1.00 84.12 108 ASN A N 1
ATOM 806 C CA . ASN A 1 108 ? -7.771 17.031 3.321 1.00 84.12 108 ASN A CA 1
ATOM 807 C C . ASN A 1 108 ? -7.932 16.010 2.167 1.00 84.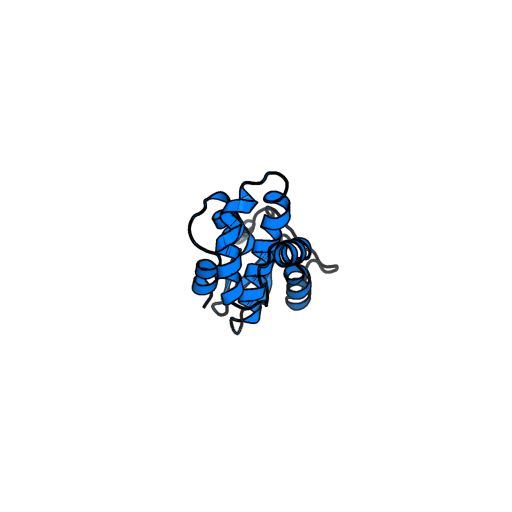12 108 ASN A C 1
ATOM 809 O O . ASN A 1 108 ? -7.362 16.217 1.098 1.00 84.12 108 ASN A O 1
ATOM 813 N N . GLY A 1 109 ? -8.638 14.898 2.397 1.00 88.31 109 GLY A N 1
ATOM 814 C CA . GLY A 1 109 ? -8.806 13.779 1.467 1.00 88.31 109 GLY A CA 1
ATOM 815 C C . GLY A 1 109 ? -7.634 12.789 1.418 1.00 88.31 109 GLY A C 1
ATOM 816 O O . GLY A 1 109 ? -7.702 11.821 0.666 1.00 88.31 109 GLY A O 1
ATOM 817 N N . HIS A 1 110 ? -6.552 12.991 2.177 1.00 90.25 110 HIS A N 1
ATOM 818 C CA . HIS A 1 110 ? -5.362 12.130 2.094 1.00 90.25 110 HIS A CA 1
ATOM 819 C C . HIS A 1 110 ? -5.641 10.730 2.679 1.00 90.25 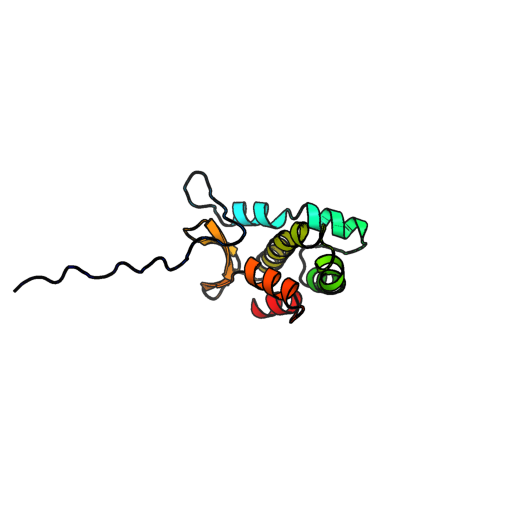110 HIS A C 1
ATOM 821 O O . HIS A 1 110 ? -6.055 10.652 3.841 1.00 90.25 110 HIS A O 1
ATOM 827 N N . PRO A 1 111 ? -5.432 9.632 1.925 1.00 92.69 111 PRO A N 1
ATOM 828 C CA . PRO A 1 111 ? -5.709 8.280 2.402 1.00 92.69 111 PRO A CA 1
ATOM 829 C C . PRO A 1 111 ? -4.604 7.772 3.341 1.00 92.69 111 PRO A C 1
ATOM 831 O O . PRO A 1 111 ? -3.415 7.830 3.030 1.00 92.69 111 PRO A O 1
ATOM 834 N N . VAL A 1 112 ? -5.007 7.231 4.489 1.00 95.56 112 VAL A N 1
ATOM 835 C CA . VAL A 1 112 ? -4.134 6.631 5.506 1.00 95.56 112 VAL A CA 1
ATOM 836 C C . VAL A 1 112 ? -4.723 5.324 6.025 1.00 95.56 112 VAL A C 1
ATOM 838 O O . VAL A 1 112 ? -5.941 5.132 6.024 1.00 95.56 112 VAL A O 1
ATOM 841 N N . VAL A 1 113 ? -3.869 4.438 6.534 1.00 97.00 113 VAL A N 1
ATOM 842 C CA . VAL A 1 113 ? -4.309 3.263 7.295 1.00 97.00 113 VAL A CA 1
ATOM 843 C C . VAL A 1 113 ? -4.286 3.605 8.782 1.00 97.00 113 VAL A C 1
ATOM 845 O O . VAL A 1 113 ? -3.230 3.865 9.360 1.00 97.00 113 VAL A O 1
ATOM 848 N N . ARG A 1 114 ? -5.460 3.602 9.414 1.00 96.69 114 ARG A N 1
ATOM 849 C CA . ARG A 1 114 ? -5.620 3.640 10.870 1.00 96.69 114 ARG A CA 1
ATOM 850 C C . ARG A 1 114 ? -5.236 2.269 11.418 1.00 96.69 114 ARG A C 1
ATOM 852 O O . ARG A 1 114 ? -5.866 1.279 11.068 1.00 96.69 114 ARG A O 1
ATOM 859 N N . GLN A 1 115 ? -4.222 2.217 12.272 1.00 95.12 115 GLN A N 1
ATOM 860 C CA . GLN A 1 115 ? -3.788 1.008 12.975 1.00 95.12 115 GLN A CA 1
ATOM 861 C C . GLN A 1 115 ? -4.667 0.719 14.209 1.00 95.12 115 GLN A C 1
ATOM 863 O O . GLN A 1 115 ? -5.280 1.653 14.741 1.00 95.12 115 GLN A O 1
ATOM 868 N N . PRO A 1 116 ? -4.654 -0.522 14.744 1.00 92.81 116 PRO A N 1
ATOM 869 C CA . PRO A 1 116 ? -5.389 -0.890 15.963 1.00 92.81 116 PRO A CA 1
ATOM 870 C C . PRO A 1 116 ? -5.012 -0.041 17.188 1.00 92.81 116 PRO A C 1
ATOM 872 O O . PRO A 1 116 ? -5.850 0.250 18.037 1.00 92.81 116 PRO A O 1
ATOM 875 N N . SER A 1 117 ? -3.763 0.433 17.244 1.00 92.25 117 SER A N 1
ATOM 876 C CA . SER A 1 117 ? -3.246 1.367 18.258 1.00 92.25 117 SER A CA 1
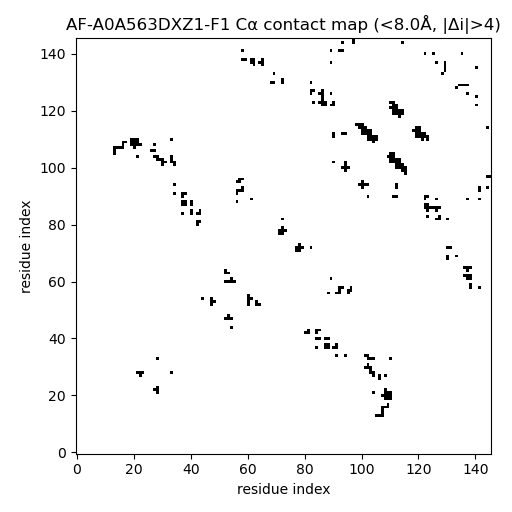ATOM 877 C C . SER A 1 117 ? -3.856 2.776 18.202 1.00 92.25 117 SER A C 1
ATOM 879 O O . SER A 1 117 ? -3.559 3.616 19.050 1.00 92.25 117 SER A O 1
ATOM 881 N N . GLY A 1 118 ? -4.664 3.078 17.183 1.00 93.50 118 GLY A N 1
ATOM 882 C CA . GLY A 1 118 ? -5.219 4.404 16.940 1.00 93.50 118 GLY A CA 1
ATOM 883 C C . GLY A 1 118 ? -4.315 5.337 16.125 1.00 93.50 118 GLY A C 1
ATOM 884 O O . GLY A 1 118 ? -4.772 6.423 15.767 1.00 93.50 118 GLY A O 1
ATOM 885 N N . ARG A 1 119 ? -3.079 4.938 15.794 1.00 94.00 119 ARG A N 1
ATOM 886 C CA . ARG A 1 119 ? -2.140 5.707 14.954 1.00 94.00 119 ARG A CA 1
ATOM 887 C C . ARG A 1 119 ? -2.548 5.659 13.475 1.00 94.00 119 ARG A C 1
ATOM 889 O O . ARG A 1 119 ? -2.896 4.596 12.977 1.00 94.00 119 ARG A O 1
ATOM 896 N N . ASP A 1 120 ? -2.471 6.784 12.765 1.00 95.75 120 ASP A N 1
ATOM 897 C CA . ASP A 1 120 ? -2.570 6.804 11.296 1.00 95.75 120 ASP A CA 1
ATOM 898 C C . ASP A 1 120 ? -1.192 6.573 10.662 1.00 95.75 120 ASP A C 1
ATOM 900 O O . ASP A 1 120 ? -0.200 7.170 11.087 1.00 95.75 120 ASP A O 1
ATOM 904 N N . VAL A 1 121 ? -1.139 5.738 9.624 1.00 94.88 121 VAL A N 1
ATOM 905 C CA . VAL A 1 121 ? 0.054 5.481 8.812 1.00 94.88 121 VAL A CA 1
ATOM 906 C C . VAL A 1 121 ? -0.208 5.884 7.367 1.00 94.88 121 VAL A C 1
ATOM 908 O O . VAL A 1 121 ? -1.098 5.357 6.699 1.00 94.88 121 VAL A O 1
ATOM 911 N N . ASP A 1 122 ? 0.621 6.797 6.871 1.00 94.88 122 ASP A N 1
ATOM 912 C CA . ASP A 1 122 ? 0.664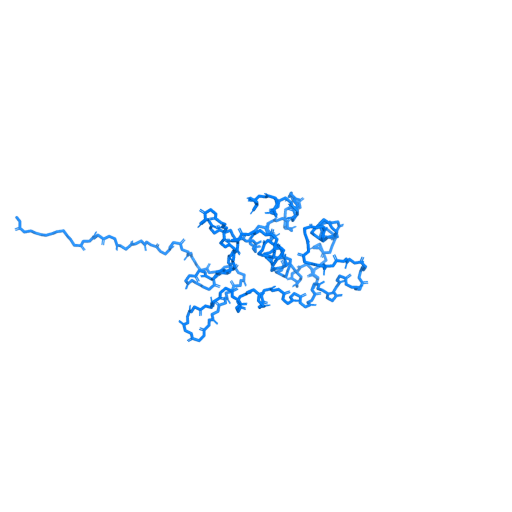 7.194 5.467 1.00 94.88 122 ASP A CA 1
ATOM 913 C C . ASP A 1 122 ? 1.418 6.136 4.643 1.00 94.88 122 ASP A C 1
ATOM 915 O O . ASP A 1 122 ? 2.609 6.260 4.345 1.00 94.88 122 ASP A O 1
ATOM 919 N N . VAL A 1 123 ? 0.726 5.037 4.331 1.00 94.00 123 VAL A N 1
ATOM 920 C CA . VAL A 1 123 ? 1.278 3.923 3.540 1.00 94.00 123 VAL A CA 1
ATOM 921 C C . VAL A 1 123 ? 1.691 4.367 2.134 1.00 94.00 123 VAL A C 1
ATOM 923 O O . VAL A 1 123 ? 2.682 3.859 1.614 1.00 94.00 123 VAL A O 1
ATOM 926 N N . MET A 1 124 ? 1.018 5.378 1.571 1.00 91.69 124 MET A N 1
ATOM 927 C CA . MET A 1 124 ? 1.351 5.967 0.272 1.00 91.69 124 MET A CA 1
ATOM 928 C C . MET A 1 124 ? 2.731 6.630 0.319 1.00 91.69 124 MET A C 1
ATOM 930 O O . MET A 1 124 ? 3.597 6.322 -0.500 1.00 91.69 124 MET A O 1
ATOM 934 N N . ALA A 1 125 ? 2.984 7.484 1.317 1.00 91.88 125 ALA A N 1
ATOM 935 C CA . ALA A 1 125 ? 4.285 8.125 1.486 1.00 91.88 125 ALA A CA 1
ATOM 936 C C . ALA A 1 125 ? 5.389 7.138 1.895 1.00 91.88 125 ALA A C 1
ATOM 938 O O . ALA A 1 125 ? 6.533 7.303 1.466 1.00 91.88 125 ALA A O 1
ATOM 939 N N . ARG A 1 126 ? 5.085 6.100 2.694 1.00 93.62 126 ARG A N 1
ATOM 940 C CA . ARG A 1 126 ? 6.075 5.062 3.044 1.00 93.62 126 ARG A CA 1
ATOM 941 C C . ARG A 1 126 ? 6.469 4.226 1.820 1.00 93.62 126 ARG A C 1
ATOM 943 O O . ARG A 1 126 ? 7.666 4.045 1.603 1.00 93.62 126 ARG A O 1
ATOM 950 N N . ALA A 1 127 ? 5.511 3.811 0.989 1.00 92.50 127 ALA A N 1
ATOM 951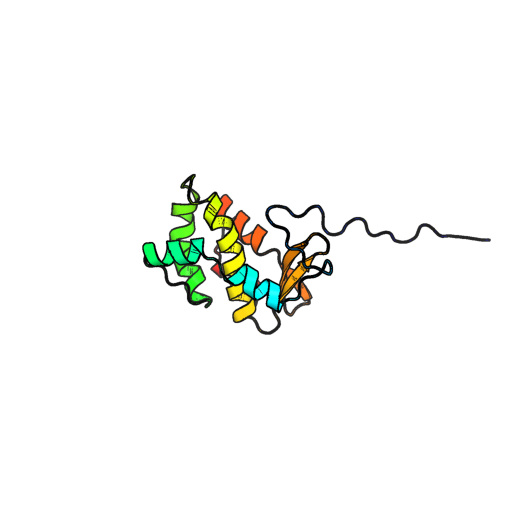 C CA . ALA A 1 127 ? 5.777 3.123 -0.276 1.00 92.50 127 ALA A CA 1
ATOM 952 C C . ALA A 1 127 ? 6.551 4.016 -1.261 1.00 92.50 127 ALA A C 1
ATOM 954 O O . ALA A 1 127 ? 7.609 3.617 -1.743 1.00 92.50 127 ALA A O 1
ATOM 955 N N . ALA A 1 128 ? 6.111 5.259 -1.485 1.00 90.56 128 ALA A N 1
ATOM 956 C CA . ALA A 1 128 ? 6.811 6.203 -2.360 1.00 90.56 128 ALA A CA 1
ATOM 957 C C . ALA A 1 128 ? 8.253 6.478 -1.892 1.00 90.56 128 ALA A C 1
ATOM 959 O O . ALA A 1 128 ? 9.173 6.524 -2.708 1.00 90.56 128 ALA A O 1
ATOM 960 N N . ARG A 1 129 ? 8.485 6.594 -0.575 1.00 91.19 129 ARG A N 1
ATOM 961 C CA . ARG A 1 129 ? 9.834 6.727 -0.008 1.00 91.19 129 ARG A CA 1
ATOM 962 C C . ARG A 1 129 ? 10.672 5.464 -0.218 1.00 91.19 129 ARG A C 1
ATOM 964 O O . ARG A 1 129 ? 11.842 5.595 -0.568 1.00 91.19 129 ARG A O 1
ATOM 971 N N . ARG A 1 130 ? 10.107 4.265 -0.026 1.00 91.06 130 ARG A N 1
ATOM 972 C CA . ARG A 1 130 ? 10.784 2.987 -0.318 1.00 91.06 130 ARG A CA 1
ATOM 973 C C . ARG A 1 130 ? 11.193 2.905 -1.789 1.00 91.06 130 ARG A C 1
ATOM 975 O O . ARG A 1 130 ? 12.330 2.538 -2.067 1.00 91.06 130 ARG A O 1
ATOM 982 N N . ILE A 1 131 ? 10.303 3.277 -2.705 1.00 90.62 131 ILE A N 1
ATOM 983 C CA . ILE A 1 131 ? 10.563 3.286 -4.150 1.00 90.62 131 ILE A CA 1
ATOM 984 C C . ILE A 1 131 ? 11.689 4.273 -4.486 1.00 90.62 131 ILE A C 1
ATOM 986 O O . ILE A 1 131 ? 12.682 3.884 -5.081 1.00 90.62 131 ILE A O 1
ATOM 990 N N . ALA A 1 132 ? 11.581 5.530 -4.045 1.00 88.62 132 ALA A N 1
ATOM 991 C CA . ALA A 1 132 ? 12.524 6.590 -4.412 1.00 88.62 132 ALA A CA 1
ATOM 992 C C . ALA A 1 132 ? 13.911 6.493 -3.745 1.00 88.62 132 ALA A C 1
ATOM 994 O O . ALA A 1 132 ? 14.845 7.157 -4.186 1.00 88.62 132 ALA A O 1
ATOM 995 N N . SER A 1 133 ? 14.045 5.736 -2.650 1.00 88.19 133 SER A N 1
ATOM 996 C CA . SER A 1 133 ? 15.312 5.606 -1.908 1.00 88.19 133 SER A CA 1
ATOM 997 C C . SER A 1 133 ? 15.925 4.209 -1.943 1.00 88.19 133 SER A C 1
ATOM 999 O O . SER A 1 133 ? 17.025 4.038 -1.428 1.00 88.19 133 SER A O 1
ATOM 1001 N N . HIS A 1 134 ? 15.221 3.217 -2.496 1.00 86.19 134 HIS A N 1
ATOM 1002 C CA . HIS A 1 134 ? 15.613 1.802 -2.496 1.00 86.19 134 HIS A CA 1
ATOM 1003 C C . HIS A 1 134 ? 15.954 1.223 -1.099 1.00 86.19 134 HIS A C 1
ATOM 1005 O O . HIS A 1 134 ? 16.612 0.193 -0.978 1.00 86.19 134 HIS A O 1
ATOM 1011 N N . HIS A 1 135 ? 15.497 1.870 -0.016 1.00 87.12 135 HIS A N 1
ATOM 1012 C CA . HIS A 1 135 ? 15.782 1.476 1.366 1.00 87.12 135 HIS A CA 1
ATOM 1013 C C . HIS A 1 135 ? 14.554 0.894 2.079 1.00 87.12 135 HIS A C 1
ATOM 1015 O O . HIS A 1 135 ? 13.471 1.485 2.068 1.00 87.12 135 HIS A O 1
ATOM 1021 N N . GLY A 1 136 ? 14.761 -0.226 2.780 1.00 91.50 136 GLY A N 1
ATOM 1022 C CA . GLY A 1 136 ? 13.710 -1.000 3.449 1.00 91.50 136 GLY A CA 1
ATOM 1023 C C . GLY A 1 136 ? 13.018 -1.978 2.496 1.00 91.50 136 GLY A C 1
ATOM 1024 O O . GLY A 1 136 ? 13.528 -2.271 1.420 1.00 91.50 136 GLY A O 1
ATOM 1025 N N . THR A 1 137 ? 11.840 -2.466 2.875 1.00 95.06 137 THR A N 1
ATOM 1026 C CA . THR A 1 137 ? 10.971 -3.321 2.039 1.00 95.06 137 THR A CA 1
ATOM 1027 C C . THR A 1 137 ? 9.495 -3.013 2.294 1.00 95.06 137 THR A C 1
ATOM 1029 O O . THR A 1 137 ? 9.139 -2.573 3.391 1.00 95.06 137 THR A O 1
ATOM 1032 N N . LEU A 1 138 ? 8.613 -3.265 1.328 1.00 95.81 138 LEU A N 1
ATOM 1033 C CA . LEU A 1 138 ? 7.160 -3.251 1.545 1.00 95.81 138 LEU A CA 1
ATOM 1034 C C . LEU A 1 138 ? 6.779 -4.224 2.669 1.00 95.81 138 LEU A C 1
ATOM 1036 O O . LEU A 1 138 ? 6.012 -3.862 3.563 1.00 95.81 138 LEU A O 1
ATOM 1040 N N . ALA A 1 139 ? 7.411 -5.402 2.695 1.00 95.44 139 ALA A N 1
ATOM 1041 C CA . ALA A 1 139 ? 7.280 -6.367 3.786 1.00 95.44 139 ALA A CA 1
ATOM 1042 C C . ALA A 1 139 ? 7.649 -5.775 5.168 1.00 95.44 139 ALA A C 1
ATOM 1044 O O . ALA A 1 139 ? 6.946 -6.016 6.146 1.00 95.44 139 ALA A O 1
ATOM 1045 N N . SER A 1 140 ? 8.696 -4.943 5.274 1.00 95.25 140 SER A N 1
ATOM 1046 C CA . SER A 1 140 ? 9.045 -4.267 6.539 1.00 95.25 140 SER A CA 1
ATOM 1047 C C . SER A 1 140 ? 8.003 -3.228 6.973 1.00 95.25 140 SER A C 1
ATOM 1049 O O . SER A 1 140 ? 7.707 -3.121 8.159 1.00 95.25 140 SER A O 1
ATOM 1051 N N . ILE A 1 141 ? 7.383 -2.510 6.027 1.00 95.44 141 ILE A N 1
ATOM 1052 C CA . ILE A 1 141 ? 6.326 -1.529 6.330 1.00 95.44 141 ILE A CA 1
ATOM 1053 C C . ILE A 1 141 ? 5.044 -2.234 6.812 1.00 95.44 141 ILE A C 1
ATOM 1055 O O . ILE A 1 141 ? 4.336 -1.704 7.674 1.00 95.44 141 ILE A O 1
ATOM 1059 N N . TYR A 1 142 ? 4.770 -3.436 6.295 1.00 96.56 142 TYR A N 1
ATOM 1060 C CA . TYR A 1 142 ? 3.736 -4.324 6.823 1.00 96.56 142 TYR A CA 1
ATOM 1061 C C . TYR A 1 142 ? 4.063 -4.797 8.250 1.00 96.56 142 T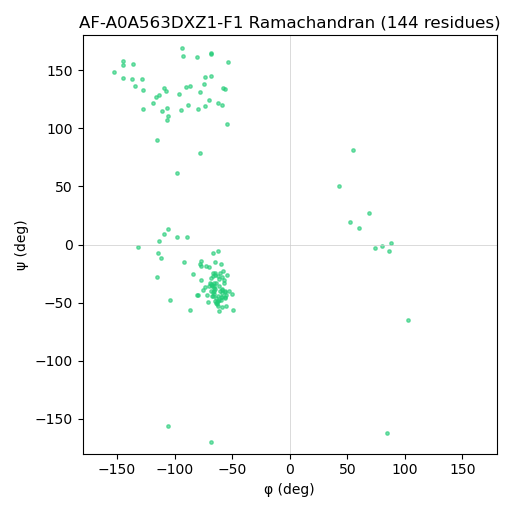YR A C 1
ATOM 1063 O O . TYR A 1 142 ? 3.221 -4.662 9.132 1.00 96.56 142 TYR A O 1
ATOM 1071 N N . THR A 1 143 ? 5.284 -5.276 8.511 1.00 96.44 143 THR A N 1
ATOM 1072 C CA . THR A 1 143 ? 5.701 -5.738 9.852 1.00 96.44 143 THR A CA 1
ATOM 1073 C C . THR A 1 143 ? 5.651 -4.626 10.908 1.00 96.44 143 THR A C 1
ATOM 1075 O O . THR A 1 143 ? 5.222 -4.874 12.029 1.00 96.44 143 THR A O 1
ATOM 1078 N N . ASP A 1 144 ? 5.978 -3.382 10.541 1.00 93.19 144 ASP A N 1
ATOM 1079 C CA . ASP A 1 144 ? 5.781 -2.166 11.359 1.00 93.19 144 ASP A CA 1
ATOM 1080 C C . ASP A 1 144 ? 4.301 -1.849 11.694 1.00 93.19 144 ASP A C 1
ATOM 1082 O O . ASP A 1 144 ? 4.004 -0.859 12.385 1.00 93.19 144 ASP A O 1
ATOM 1086 N N . SER A 1 145 ? 3.366 -2.616 11.126 1.00 89.56 145 SER A N 1
ATOM 1087 C CA . SER A 1 145 ? 1.920 -2.432 11.253 1.00 89.56 145 SER A CA 1
ATOM 1088 C C . SER A 1 145 ? 1.190 -3.538 12.010 1.00 89.56 145 SER A C 1
ATOM 1090 O O . SER A 1 145 ? -0.030 -3.437 12.140 1.00 89.56 145 SER A O 1
ATOM 1092 N N . LEU A 1 146 ? 1.929 -4.519 12.533 1.00 89.50 146 LEU A N 1
ATOM 1093 C CA . LEU A 1 146 ? 1.464 -5.504 13.513 1.00 89.50 146 LEU A CA 1
ATOM 1094 C C . LEU A 1 146 ? 1.391 -4.895 14.929 1.00 89.50 146 LEU A C 1
ATOM 1096 O O . LEU A 1 146 ? 0.476 -5.306 15.674 1.00 89.50 146 LEU A O 1
#

Nearest PDB structures (foldseek):
  7ycx-assembly1_A  TM=4.345E-01  e=5.697E+00  Homo sapiens

Foldseek 3Di:
DDDDDPDDDDDPPDDAADPDFDADPVLWDDQVNLLVVLQPLPLVVVVCVVVVQDQPLELVSQVSCLVCLQPQCPPPVRNVVNLQSNLSSLLSSLCVPAPQWTWTADSNRQIWIQANVRDTHNSSVVSNCCSVPVDDTSSVVSVVRD

Mean predicted aligned error: 7.65 Å

Solvent-accessible surface area (backbone atoms only — not comparable to full-atom values): 8483 Å² total; per-residue (Å²): 134,88,86,90,81,93,71,86,77,80,69,75,92,64,64,84,51,80,93,55,66,56,76,34,102,79,69,57,53,56,41,64,63,44,43,54,67,38,49,60,31,62,68,46,56,50,50,26,59,79,70,76,39,66,81,77,62,43,73,67,29,34,50,61,43,51,79,43,48,78,63,48,52,73,35,85,82,46,19,74,68,38,45,60,33,53,9,26,42,53,43,38,24,39,38,71,72,31,86,67,30,36,42,40,54,47,96,60,17,30,63,25,37,32,35,67,88,70,50,73,39,54,39,46,61,52,38,43,49,30,67,78,64,73,52,85,47,61,45,53,61,48,62,78,60,113

InterPro domains:
  IPR046245 Protein of unknown function DUF6278 [PF19794] (16-143)

Organism: NCBI:txid1660198

Sequence (146 aa):
MPSSWRSWLPGPQHGAARGMAVFGPSGNVDSAQLFDLMGRCEALRAWARDHGVVLDDTPGSLAGLDERVDVWSAEPDIGPRLGHEVGGYLGTVIVTNVPGAAWRAWPNGHPVVRQPSGRDVDVMARAARRIASHHGTLASIYTDSL

Secondary structure (DSSP, 8-state):
------------SS-S-SS-----TTS---HHHHHHHHH--HHHHHHHHHTT----SSHHHHHHHHHHHHHHTTSTTTHHHHHHHHHHHHHHHHHHHSTT-EEEE-TTS-EEEE-TTS-EE-HHHHHHHHHHH--S-HHHHHHTT-

Radius of gyration: 17.46 Å; Cα contacts (8 Å, |Δi|>4): 197; chains: 1; bounding box: 36×55×53 Å

pLDDT: mean 85.53, std 15.02, range [38.28, 98.25]